Protein AF-A0A496ZAJ2-F1 (afdb_monomer_lite)

Secondary structure (DSSP, 8-state):
------TTSPEEEEEEEEEEEEEEEEHHHHHHHHHHHHHHHHHHHHHTT--EEEEEEEEEE-SSSEEEEEEE--TTSPPEEEEEE-SEEEEEEEEEEEEEE-

Radius of gyration: 15.63 Å; chains: 1; bounding box: 34×27×48 Å

Sequence (102 aa):
MTNNCNHSDPTVFASKEYLTFSSPISAIKLQARLDTFLDDLTKSLKHNGCLLIGHIKGLVSTRDKGHLMFSVTSFTTDAHFKGTMAGSLKQAELTINVIVYG

Foldseek 3Di:
DDPPPPQPDKDKDKDKDKDFDPFWDWPVRVVVVVQVVVLVVLVVCVVVPFPFWCKKWKKKQDPPFWIKIWMDGGNPDGIDIDIGGGDIDRMIMMIIMTITTD

pLDDT: mean 92.48, std 13.51, range [36.5, 98.5]

Structure (mmCIF, N/CA/C/O backbone):
data_AF-A0A496ZAJ2-F1
#
_entry.id   AF-A0A496ZAJ2-F1
#
loop_
_atom_site.group_PDB
_atom_site.id
_atom_site.type_symbol
_atom_site.label_atom_id
_atom_site.label_alt_id
_atom_site.label_comp_id
_atom_site.label_asym_id
_atom_site.label_entity_id
_atom_site.label_seq_id
_atom_site.pdbx_PDB_ins_code
_atom_site.Cartn_x
_atom_site.Cartn_y
_atom_site.Cartn_z
_atom_site.occupancy
_atom_site.B_iso_or_equiv
_atom_site.auth_seq_id
_atom_site.auth_comp_id
_atom_site.auth_asym_id
_atom_site.auth_atom_id
_atom_site.pdbx_PDB_model_num
ATOM 1 N N . MET A 1 1 ? 18.303 -17.063 -30.404 1.00 36.50 1 MET A N 1
ATOM 2 C CA . MET A 1 1 ? 17.287 -16.030 -30.690 1.00 36.50 1 MET A CA 1
ATOM 3 C C . MET A 1 1 ? 17.244 -15.124 -29.479 1.00 36.50 1 MET A C 1
ATOM 5 O O . MET A 1 1 ? 16.931 -15.593 -28.396 1.00 36.50 1 MET A O 1
ATOM 9 N N . THR A 1 2 ? 17.721 -13.894 -29.622 1.00 41.06 2 THR A N 1
ATOM 10 C CA . THR A 1 2 ? 17.740 -12.889 -28.556 1.00 41.06 2 THR A CA 1
ATOM 11 C C . THR A 1 2 ? 16.326 -12.342 -28.395 1.00 41.06 2 THR A C 1
ATOM 13 O O . THR A 1 2 ? 15.821 -11.685 -29.303 1.00 41.06 2 THR A O 1
ATOM 16 N N . ASN A 1 3 ? 15.667 -12.654 -27.278 1.00 41.03 3 ASN A N 1
ATOM 17 C CA . ASN A 1 3 ? 14.389 -12.040 -26.933 1.00 41.03 3 ASN A CA 1
ATOM 18 C C . ASN A 1 3 ? 14.636 -10.557 -26.635 1.00 41.03 3 ASN A C 1
ATOM 20 O O . ASN A 1 3 ? 15.180 -10.214 -25.589 1.00 41.03 3 ASN A O 1
ATOM 24 N N . ASN A 1 4 ? 14.264 -9.690 -27.576 1.00 43.84 4 ASN A N 1
ATOM 25 C CA . ASN A 1 4 ? 14.111 -8.260 -27.331 1.00 43.84 4 ASN A CA 1
ATOM 26 C C . ASN A 1 4 ? 12.880 -8.075 -26.434 1.00 43.84 4 ASN A C 1
ATOM 28 O O . ASN A 1 4 ? 11.756 -8.035 -26.931 1.00 43.84 4 ASN A O 1
ATOM 32 N N . CYS A 1 5 ? 13.081 -7.992 -25.119 1.00 42.41 5 CYS A N 1
ATOM 33 C CA . CYS A 1 5 ? 12.058 -7.470 -24.219 1.00 42.41 5 CYS A CA 1
ATOM 34 C C . CYS A 1 5 ? 11.946 -5.962 -24.469 1.00 42.41 5 CYS A C 1
ATOM 36 O O . CYS A 1 5 ? 12.904 -5.214 -24.285 1.00 42.41 5 CYS A O 1
ATOM 38 N N . ASN A 1 6 ? 10.795 -5.523 -24.965 1.00 49.69 6 ASN A N 1
ATOM 39 C CA . ASN A 1 6 ? 10.506 -4.120 -25.214 1.00 49.69 6 ASN A CA 1
ATOM 40 C C . ASN A 1 6 ? 10.340 -3.426 -23.848 1.00 49.69 6 ASN A C 1
ATOM 42 O O . ASN A 1 6 ? 9.299 -3.561 -23.213 1.00 49.69 6 ASN A O 1
ATOM 46 N N . HIS A 1 7 ? 11.368 -2.717 -23.369 1.00 58.94 7 HIS A N 1
ATOM 47 C CA . HIS A 1 7 ? 11.405 -2.055 -22.047 1.00 58.94 7 HIS A CA 1
ATOM 48 C C . HIS A 1 7 ? 10.393 -0.894 -21.871 1.00 58.94 7 HIS A C 1
ATOM 50 O O . HIS A 1 7 ? 10.512 -0.087 -20.949 1.00 58.94 7 HIS A O 1
ATOM 56 N N . SER A 1 8 ? 9.425 -0.766 -22.775 1.00 71.31 8 SER A N 1
ATOM 57 C CA . SER A 1 8 ? 8.478 0.343 -22.893 1.00 71.31 8 SER A CA 1
ATOM 58 C C . SER A 1 8 ? 7.040 -0.021 -22.519 1.00 71.31 8 SER A C 1
ATOM 60 O O . SER A 1 8 ? 6.264 0.893 -22.238 1.00 71.31 8 SER A O 1
ATOM 62 N N . ASP A 1 9 ? 6.679 -1.307 -22.465 1.00 88.75 9 ASP A N 1
ATOM 63 C CA . ASP A 1 9 ? 5.308 -1.714 -22.146 1.00 88.75 9 ASP A CA 1
ATOM 64 C C . ASP A 1 9 ? 5.112 -1.836 -20.623 1.00 88.75 9 ASP A C 1
ATOM 66 O O . ASP A 1 9 ? 5.822 -2.601 -19.961 1.00 88.75 9 ASP A O 1
ATOM 70 N N . PRO A 1 10 ? 4.166 -1.088 -20.023 1.00 94.44 10 PRO A N 1
ATOM 71 C CA . PRO A 1 10 ? 3.932 -1.157 -18.590 1.00 94.44 10 PRO A CA 1
ATOM 72 C C . PRO A 1 10 ? 3.240 -2.467 -18.208 1.00 94.44 10 PRO A C 1
ATOM 74 O O . PRO A 1 10 ? 2.231 -2.852 -18.800 1.00 94.44 10 PRO A O 1
ATOM 77 N N . THR A 1 11 ? 3.697 -3.086 -17.122 1.00 96.31 11 THR A N 1
ATOM 78 C CA . THR A 1 11 ? 2.892 -4.073 -16.395 1.00 96.31 11 THR A CA 1
ATOM 79 C C . THR A 1 11 ? 2.036 -3.342 -15.368 1.00 96.31 11 THR A C 1
ATOM 81 O O . THR A 1 11 ? 2.555 -2.619 -14.513 1.00 96.31 11 THR A O 1
ATOM 84 N N . VAL A 1 12 ? 0.717 -3.524 -15.462 1.00 96.62 12 VAL A N 1
ATOM 85 C CA . VAL A 1 12 ? -0.271 -2.854 -14.609 1.00 96.62 12 VAL A CA 1
ATOM 86 C C . VAL A 1 12 ? -1.003 -3.879 -13.753 1.00 96.62 12 VAL A C 1
ATOM 88 O O . VAL A 1 12 ? -1.461 -4.906 -14.246 1.00 96.62 12 VAL A O 1
ATOM 91 N N . PHE A 1 13 ? -1.157 -3.566 -12.471 1.00 97.62 13 PHE A N 1
ATOM 92 C CA . PHE A 1 13 ? -1.958 -4.333 -11.530 1.00 97.62 13 PHE A CA 1
ATOM 93 C C . PHE A 1 13 ? -2.826 -3.393 -10.698 1.00 97.62 13 PHE A C 1
ATOM 95 O O . PHE A 1 13 ? -2.360 -2.354 -10.234 1.00 97.62 13 PHE A O 1
ATOM 102 N N . ALA A 1 14 ? -4.080 -3.773 -10.477 1.00 97.94 14 ALA A N 1
ATOM 103 C CA . ALA A 1 14 ? -4.977 -3.078 -9.569 1.00 97.94 14 ALA A CA 1
ATOM 104 C C . ALA A 1 14 ? -5.782 -4.104 -8.772 1.00 97.94 14 ALA A C 1
ATOM 106 O O . ALA A 1 14 ? -6.326 -5.042 -9.351 1.00 97.94 14 ALA A O 1
ATOM 107 N N . SER A 1 15 ? -5.870 -3.917 -7.456 1.00 98.25 15 SER A N 1
ATOM 108 C CA . SER A 1 15 ? -6.744 -4.727 -6.608 1.00 98.25 15 SER A CA 1
ATOM 109 C C . SER A 1 15 ? -7.395 -3.898 -5.509 1.00 98.25 15 SER A C 1
ATOM 111 O O . SER A 1 15 ? -6.885 -2.853 -5.091 1.00 98.25 15 SER A O 1
ATOM 113 N N . LYS A 1 16 ? -8.534 -4.403 -5.040 1.00 98.44 16 LYS A N 1
ATOM 114 C CA . LYS A 1 16 ? -9.247 -3.952 -3.856 1.00 98.44 16 LYS A CA 1
ATOM 115 C C . LYS A 1 16 ? -9.478 -5.155 -2.948 1.00 98.44 16 LYS A C 1
ATOM 117 O O . LYS A 1 16 ? -10.119 -6.114 -3.357 1.00 98.44 16 LYS A O 1
ATOM 122 N N . GLU A 1 17 ? -9.016 -5.053 -1.711 1.00 97.75 17 GLU A N 1
ATOM 123 C CA . GLU A 1 17 ? -9.079 -6.114 -0.712 1.00 97.75 17 GLU A CA 1
ATOM 124 C C . GLU A 1 17 ? -9.740 -5.625 0.577 1.00 97.75 17 GLU A C 1
ATOM 126 O O . GLU A 1 17 ? -9.480 -4.516 1.059 1.00 97.75 17 GLU A O 1
ATOM 131 N N . TYR A 1 18 ? -10.561 -6.486 1.177 1.00 97.44 18 TYR A N 1
ATOM 132 C CA . TYR A 1 18 ? -11.145 -6.255 2.494 1.00 97.44 18 TYR A CA 1
ATOM 133 C C . TYR A 1 18 ? -10.276 -6.905 3.566 1.00 97.44 18 TYR A C 1
ATOM 135 O O . TYR A 1 18 ? -10.182 -8.125 3.675 1.00 97.44 18 TYR A O 1
ATOM 143 N N . LEU A 1 19 ? -9.654 -6.075 4.395 1.00 96.38 19 LEU A N 1
ATOM 144 C CA . LEU A 1 19 ? -8.825 -6.517 5.504 1.00 96.38 19 LEU A CA 1
ATOM 145 C C . LEU A 1 19 ? -9.701 -6.715 6.738 1.00 96.38 19 LEU A C 1
ATOM 147 O O . LEU A 1 19 ? -10.389 -5.790 7.168 1.00 96.38 19 LEU A O 1
ATOM 151 N N . THR A 1 20 ? -9.635 -7.901 7.339 1.00 96.44 20 THR A N 1
ATOM 152 C CA . THR A 1 20 ? -10.223 -8.181 8.654 1.00 96.44 20 THR A CA 1
ATOM 153 C C . THR A 1 20 ? -9.117 -8.587 9.614 1.00 96.44 20 THR A C 1
ATOM 155 O O . THR A 1 20 ? -8.322 -9.478 9.317 1.00 96.44 20 THR A O 1
ATOM 158 N N . PHE A 1 21 ? -9.061 -7.939 10.774 1.00 95.38 21 PHE A N 1
ATOM 159 C CA . PHE A 1 21 ? -8.041 -8.201 11.783 1.00 95.38 21 PHE A CA 1
ATOM 160 C C . PHE A 1 21 ? -8.628 -9.049 12.914 1.00 95.38 21 PHE A C 1
ATOM 162 O O . PHE A 1 21 ? -9.645 -8.688 13.508 1.00 95.38 21 PHE A O 1
ATOM 169 N N . SER A 1 22 ? -7.979 -10.177 13.225 1.00 94.31 22 SER A N 1
ATOM 170 C CA . SER A 1 22 ? -8.405 -11.096 14.295 1.00 94.31 22 SER A CA 1
ATOM 171 C C . SER A 1 22 ? -8.410 -10.436 15.676 1.00 94.31 22 SER A C 1
ATOM 173 O O . SER A 1 22 ? -9.241 -10.756 16.523 1.00 94.31 22 SER A O 1
ATOM 175 N N . SER A 1 23 ? -7.521 -9.467 15.883 1.00 95.56 23 SER A N 1
ATOM 176 C CA . SER A 1 23 ? -7.562 -8.517 16.988 1.00 95.56 23 SER A CA 1
ATOM 177 C C . SER A 1 23 ? -7.479 -7.086 16.446 1.00 95.56 23 SER A C 1
ATOM 179 O O . SER A 1 23 ? -6.840 -6.865 15.414 1.00 95.56 23 SER A O 1
ATOM 181 N N . PRO A 1 24 ? -8.122 -6.101 17.104 1.00 96.44 24 PRO A N 1
ATOM 182 C CA . PRO A 1 24 ? -8.068 -4.717 16.649 1.00 96.44 24 PRO A CA 1
ATOM 183 C C . PRO A 1 24 ? -6.623 -4.204 16.519 1.00 96.44 24 PRO A C 1
ATOM 185 O O . PRO A 1 24 ? -5.824 -4.339 17.448 1.00 96.44 24 PRO A O 1
ATOM 188 N N . ILE A 1 25 ? -6.289 -3.602 15.376 1.00 97.62 25 ILE A N 1
ATOM 189 C CA . ILE A 1 25 ? -4.969 -3.021 15.097 1.00 97.62 25 ILE A CA 1
ATOM 190 C C . ILE A 1 25 ? -5.020 -1.498 15.238 1.00 97.62 25 ILE A C 1
ATOM 192 O O . ILE A 1 25 ? -5.974 -0.864 14.798 1.00 97.62 25 ILE A O 1
ATOM 196 N N . SER A 1 26 ? -4.000 -0.881 15.835 1.00 97.31 26 SER A N 1
ATOM 197 C CA . SER A 1 26 ? -3.913 0.584 15.856 1.00 97.31 26 SER A CA 1
ATOM 198 C C . SER A 1 26 ? -3.535 1.135 14.480 1.00 97.31 26 SER A C 1
ATOM 200 O O . SER A 1 26 ? -2.778 0.502 13.743 1.00 97.31 26 SER A O 1
ATOM 202 N N . ALA A 1 27 ? -4.000 2.343 14.156 1.00 96.00 27 ALA A N 1
ATOM 203 C CA . ALA A 1 27 ? -3.651 3.018 12.903 1.00 96.00 27 ALA A CA 1
ATOM 204 C C . ALA A 1 27 ? -2.127 3.124 12.679 1.00 96.00 27 ALA A C 1
ATOM 206 O O . ALA A 1 27 ? -1.642 2.815 11.595 1.00 96.00 27 ALA A O 1
ATOM 207 N N . ILE A 1 28 ? -1.361 3.451 13.729 1.00 96.50 28 ILE A N 1
ATOM 208 C CA . ILE A 1 28 ? 0.112 3.526 13.683 1.00 96.50 28 ILE A CA 1
ATOM 209 C C . ILE A 1 28 ? 0.721 2.167 13.317 1.00 96.50 28 ILE A C 1
ATOM 211 O O . ILE A 1 28 ? 1.599 2.076 12.462 1.00 96.50 28 ILE A O 1
ATOM 215 N N . LYS A 1 29 ? 0.236 1.085 13.938 1.00 97.00 29 LYS A N 1
ATOM 216 C CA . LYS A 1 29 ? 0.739 -0.267 13.669 1.00 97.00 29 LYS A CA 1
ATOM 217 C C . LYS A 1 29 ? 0.350 -0.747 12.271 1.00 97.00 29 LYS A C 1
ATOM 219 O O . LYS A 1 29 ? 1.121 -1.476 11.654 1.00 97.00 29 LYS A O 1
ATOM 224 N N . LEU A 1 30 ? -0.822 -0.353 11.773 1.00 96.56 30 LEU A N 1
ATOM 225 C CA . LEU A 1 30 ? -1.230 -0.633 10.399 1.00 96.56 30 LEU A CA 1
ATOM 226 C C . LEU A 1 30 ? -0.331 0.099 9.397 1.00 96.56 30 LEU A C 1
ATOM 228 O O . LEU A 1 30 ? 0.165 -0.541 8.477 1.00 96.56 30 LEU A O 1
ATOM 232 N N . GLN A 1 31 ? -0.059 1.389 9.611 1.00 97.06 31 GLN A N 1
ATOM 233 C CA . GLN A 1 31 ? 0.862 2.157 8.770 1.00 97.06 31 GLN A CA 1
ATOM 234 C C . GLN A 1 31 ? 2.259 1.526 8.735 1.00 97.06 31 GLN A C 1
ATOM 236 O O . GLN A 1 31 ? 2.785 1.306 7.651 1.00 97.06 31 GLN A O 1
ATOM 241 N N . ALA A 1 32 ? 2.819 1.149 9.888 1.00 97.00 32 ALA A N 1
ATOM 242 C CA . ALA A 1 32 ? 4.120 0.479 9.940 1.00 97.00 32 ALA A CA 1
ATOM 243 C C . ALA A 1 32 ? 4.133 -0.854 9.165 1.00 97.00 32 ALA A C 1
ATOM 245 O O . ALA A 1 32 ? 5.101 -1.167 8.484 1.00 97.00 32 ALA A O 1
ATOM 246 N N . ARG A 1 33 ? 3.045 -1.637 9.219 1.00 96.88 33 ARG A N 1
ATOM 247 C CA . ARG A 1 33 ? 2.932 -2.884 8.440 1.00 96.88 33 ARG A CA 1
ATOM 248 C C . ARG A 1 33 ? 2.801 -2.644 6.940 1.00 96.88 33 ARG A C 1
ATOM 250 O O . ARG A 1 33 ? 3.309 -3.449 6.169 1.00 96.88 33 ARG A O 1
ATOM 257 N N . LEU A 1 34 ? 2.111 -1.579 6.535 1.00 97.12 34 LEU A N 1
ATOM 258 C CA . LEU A 1 34 ? 2.037 -1.176 5.130 1.00 97.12 34 LEU A CA 1
ATOM 259 C C . LEU A 1 34 ? 3.411 -0.753 4.619 1.00 97.12 34 LEU A C 1
ATOM 261 O O . LEU A 1 34 ? 3.774 -1.134 3.517 1.00 97.12 34 LEU A O 1
ATOM 265 N N . ASP A 1 35 ? 4.174 -0.022 5.427 1.00 97.44 35 ASP A N 1
ATOM 266 C CA . ASP A 1 35 ? 5.533 0.390 5.0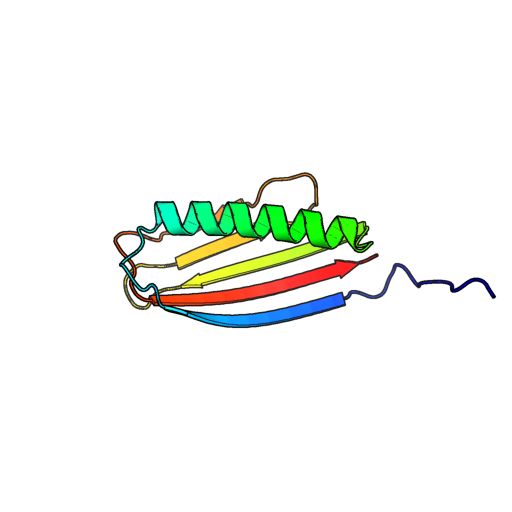86 1.00 97.44 35 ASP A CA 1
ATOM 267 C C . ASP A 1 35 ? 6.450 -0.823 4.857 1.00 97.44 35 ASP A C 1
ATOM 269 O O . ASP A 1 35 ? 7.034 -0.960 3.785 1.00 97.44 35 ASP A O 1
ATOM 273 N N . THR A 1 36 ? 6.452 -1.791 5.784 1.00 97.50 36 THR A N 1
ATOM 274 C CA . THR A 1 36 ? 7.178 -3.064 5.601 1.00 97.50 36 THR A CA 1
ATOM 275 C C . THR A 1 36 ? 6.708 -3.831 4.362 1.00 97.50 36 THR A C 1
ATOM 277 O O . THR A 1 36 ? 7.525 -4.318 3.589 1.00 97.50 36 THR A O 1
ATOM 280 N N . PHE A 1 37 ? 5.394 -3.916 4.133 1.00 96.94 37 PHE A N 1
ATOM 281 C CA . PHE A 1 37 ? 4.847 -4.579 2.947 1.00 96.94 37 PHE A CA 1
ATOM 282 C C . PHE A 1 37 ? 5.310 -3.917 1.641 1.00 96.94 37 PHE A C 1
ATOM 284 O O . PHE A 1 37 ? 5.615 -4.617 0.678 1.00 96.94 37 PHE A O 1
ATOM 291 N N . LEU A 1 38 ? 5.361 -2.584 1.590 1.00 97.94 38 LEU A N 1
ATOM 292 C CA . LEU A 1 38 ? 5.805 -1.845 0.408 1.00 97.94 38 LEU A CA 1
ATOM 293 C C . LEU A 1 38 ? 7.306 -2.019 0.164 1.00 97.94 38 LEU A C 1
ATOM 295 O O . LEU A 1 38 ? 7.713 -2.199 -0.983 1.00 97.94 38 LEU A O 1
ATOM 299 N N . ASP A 1 39 ? 8.117 -2.028 1.219 1.00 97.31 39 ASP A N 1
ATOM 300 C CA . ASP A 1 39 ? 9.544 -2.345 1.130 1.00 97.31 39 ASP A CA 1
ATOM 301 C C . ASP A 1 39 ? 9.763 -3.763 0.564 1.00 97.31 39 ASP A C 1
ATOM 303 O O . ASP A 1 39 ? 10.447 -3.935 -0.448 1.00 97.31 39 ASP A O 1
ATOM 307 N N . ASP A 1 40 ? 9.082 -4.775 1.110 1.00 97.75 40 ASP A N 1
ATOM 308 C CA . ASP A 1 40 ? 9.167 -6.157 0.618 1.00 97.75 40 ASP A CA 1
ATOM 309 C C . ASP A 1 40 ? 8.674 -6.296 -0.832 1.00 97.75 40 ASP A C 1
ATOM 311 O O . ASP A 1 40 ? 9.309 -6.960 -1.659 1.00 97.75 40 ASP A O 1
ATOM 315 N N . LEU A 1 41 ? 7.565 -5.631 -1.176 1.00 96.88 41 LEU A N 1
ATOM 316 C CA . LEU A 1 41 ? 7.027 -5.608 -2.534 1.00 96.88 41 LEU A CA 1
ATOM 317 C C . LEU A 1 41 ? 8.032 -5.002 -3.519 1.00 96.88 41 LEU A C 1
ATOM 319 O O . LEU A 1 41 ? 8.276 -5.578 -4.577 1.00 96.88 41 LEU A O 1
ATOM 323 N N . THR A 1 42 ? 8.635 -3.858 -3.190 1.00 97.56 42 THR A N 1
ATOM 324 C CA . THR A 1 42 ? 9.583 -3.180 -4.089 1.00 97.56 42 THR A CA 1
ATOM 325 C C . THR A 1 42 ? 10.873 -3.984 -4.262 1.00 97.56 42 THR A C 1
ATOM 327 O O . THR A 1 42 ? 11.360 -4.114 -5.388 1.00 97.56 42 THR A O 1
ATOM 330 N N . LYS A 1 43 ? 11.382 -4.614 -3.195 1.00 97.06 43 LYS A N 1
ATOM 331 C CA . LYS A 1 43 ? 12.509 -5.558 -3.264 1.00 97.06 43 LYS A CA 1
ATOM 332 C C . LYS A 1 43 ? 12.192 -6.749 -4.160 1.00 97.06 43 LYS A C 1
ATOM 334 O O . LYS A 1 43 ? 13.008 -7.099 -5.011 1.00 97.06 43 LYS A O 1
ATOM 339 N N . SER A 1 44 ? 11.005 -7.335 -4.006 1.00 97.38 44 SER A N 1
ATOM 340 C CA . SER A 1 44 ? 10.554 -8.455 -4.832 1.00 97.38 44 SER A CA 1
ATOM 341 C C . SER A 1 44 ? 10.422 -8.058 -6.304 1.00 97.38 44 SER A C 1
ATOM 343 O O . SER A 1 44 ? 10.959 -8.745 -7.169 1.00 97.38 44 SER A O 1
ATOM 345 N N . LEU A 1 45 ? 9.797 -6.918 -6.612 1.00 96.62 45 LEU A N 1
ATOM 346 C CA . LEU A 1 45 ? 9.671 -6.409 -7.983 1.00 96.62 45 LEU A CA 1
ATOM 347 C C . LEU A 1 45 ? 11.044 -6.221 -8.640 1.00 96.62 45 LEU A C 1
ATOM 349 O O . LEU A 1 45 ? 11.271 -6.704 -9.748 1.00 96.62 45 LEU A O 1
ATOM 353 N N . LYS A 1 46 ? 11.984 -5.585 -7.931 1.00 96.25 46 LYS A N 1
ATOM 354 C CA . LYS A 1 46 ? 13.356 -5.387 -8.416 1.00 96.25 46 LYS A CA 1
ATOM 355 C C . LYS A 1 46 ? 14.081 -6.714 -8.644 1.00 96.25 46 LYS A C 1
ATOM 357 O O . LYS A 1 46 ? 14.751 -6.884 -9.658 1.00 96.25 46 LYS A O 1
ATOM 362 N N . HIS A 1 47 ? 13.939 -7.660 -7.716 1.00 96.81 47 HIS A N 1
ATOM 363 C CA . HIS A 1 47 ? 14.518 -8.998 -7.845 1.00 96.81 47 HIS A CA 1
ATOM 364 C C . HIS A 1 47 ? 13.960 -9.761 -9.058 1.00 96.81 47 HIS A C 1
ATOM 366 O O . HIS A 1 47 ? 14.703 -10.476 -9.721 1.00 96.81 47 HIS A O 1
ATOM 372 N N . ASN A 1 48 ? 12.682 -9.556 -9.388 1.00 95.62 48 ASN A N 1
ATOM 373 C CA . ASN A 1 48 ? 12.003 -10.165 -10.535 1.00 95.62 48 ASN A CA 1
ATOM 374 C C . ASN A 1 48 ? 12.194 -9.394 -11.858 1.00 95.62 48 ASN A C 1
ATOM 376 O O . ASN A 1 48 ? 11.467 -9.636 -12.817 1.00 95.62 48 ASN A O 1
ATOM 380 N N . GLY A 1 49 ? 13.164 -8.478 -11.935 1.00 94.69 49 GLY A N 1
ATOM 381 C CA . GLY A 1 49 ? 13.546 -7.819 -13.187 1.00 94.69 49 GLY A CA 1
ATOM 382 C C . GLY A 1 49 ? 12.830 -6.503 -13.483 1.00 94.69 49 GLY A C 1
ATOM 383 O O . GLY A 1 49 ? 13.122 -5.894 -14.505 1.00 94.69 49 GLY A O 1
ATOM 384 N N . CYS A 1 50 ? 11.962 -6.004 -12.594 1.00 95.62 50 CYS A N 1
ATOM 385 C CA . CYS A 1 50 ? 11.414 -4.657 -12.757 1.00 95.62 50 CYS A CA 1
ATOM 386 C C . CYS A 1 50 ? 12.529 -3.614 -12.578 1.00 95.62 50 CYS A C 1
ATOM 388 O O . CYS A 1 50 ? 13.204 -3.572 -11.547 1.00 95.62 50 CYS A O 1
ATOM 390 N N . LEU A 1 51 ? 12.695 -2.743 -13.570 1.00 94.25 51 LEU A N 1
ATOM 391 C CA . LEU A 1 51 ? 13.739 -1.717 -13.623 1.00 94.25 51 LEU A CA 1
ATOM 392 C C . LEU A 1 51 ? 13.220 -0.333 -13.228 1.00 94.25 51 LEU A C 1
ATOM 394 O O . LEU A 1 51 ? 13.978 0.484 -12.704 1.00 94.25 51 LEU A O 1
ATOM 398 N N . LEU A 1 52 ? 11.926 -0.074 -13.432 1.00 95.62 52 LEU A N 1
ATOM 399 C CA . LEU A 1 52 ? 11.296 1.211 -13.142 1.00 95.62 52 LEU A CA 1
ATOM 400 C C . LEU A 1 52 ? 9.940 1.022 -12.461 1.00 95.62 52 LEU A C 1
ATOM 402 O O . LEU A 1 52 ? 9.092 0.257 -12.915 1.00 95.62 52 LEU A O 1
ATOM 406 N N . ILE A 1 53 ? 9.710 1.799 -11.406 1.00 96.81 53 ILE A N 1
ATOM 407 C CA . ILE A 1 53 ? 8.378 2.006 -10.843 1.00 96.81 53 ILE A CA 1
ATOM 408 C C . ILE A 1 53 ? 7.773 3.222 -11.540 1.00 96.81 53 ILE A C 1
ATOM 410 O O . ILE A 1 53 ? 8.268 4.334 -11.388 1.00 96.81 53 ILE A O 1
ATOM 414 N N . GLY A 1 54 ? 6.683 3.021 -12.280 1.00 95.94 54 GLY A N 1
ATOM 415 C CA . GLY A 1 54 ? 5.835 4.127 -12.720 1.00 95.94 54 GLY A CA 1
ATOM 416 C C . GLY A 1 54 ? 5.111 4.736 -11.522 1.00 95.94 54 GLY A C 1
ATOM 417 O O . GLY A 1 54 ? 5.208 5.935 -11.271 1.00 95.94 54 GLY A O 1
ATOM 418 N N . HIS A 1 55 ? 4.401 3.897 -10.763 1.00 96.12 55 HIS A N 1
ATOM 419 C CA . HIS A 1 55 ? 3.957 4.190 -9.400 1.00 96.12 55 HIS A CA 1
ATOM 420 C C . HIS A 1 55 ? 3.389 2.943 -8.722 1.00 96.12 55 HIS A C 1
ATOM 422 O O . HIS A 1 55 ? 2.761 2.105 -9.361 1.00 96.12 55 HIS A O 1
ATOM 428 N N . ILE A 1 56 ? 3.510 2.887 -7.402 1.00 98.19 56 ILE A N 1
ATOM 429 C CA . ILE A 1 56 ? 2.663 2.073 -6.532 1.00 98.19 56 ILE A CA 1
ATOM 430 C C . ILE A 1 56 ? 1.845 3.065 -5.722 1.00 98.19 56 ILE A C 1
ATOM 432 O O . ILE A 1 56 ? 2.418 3.867 -4.995 1.00 98.19 56 ILE A O 1
ATOM 436 N N . LYS A 1 57 ? 0.524 3.069 -5.870 1.00 98.25 57 LYS A N 1
ATOM 437 C CA . LYS A 1 57 ? -0.383 3.943 -5.120 1.00 98.25 57 LYS A CA 1
ATOM 438 C C . LYS A 1 57 ? -1.409 3.098 -4.412 1.00 98.25 57 LYS A C 1
ATOM 440 O O . LYS A 1 57 ? -1.989 2.204 -5.021 1.00 98.25 57 LYS A O 1
ATOM 445 N N . GLY A 1 58 ? -1.705 3.434 -3.171 1.00 98.31 58 GLY A N 1
ATOM 446 C CA . GLY A 1 58 ? -2.813 2.802 -2.489 1.00 98.31 58 GLY A CA 1
ATOM 447 C C . GLY A 1 58 ? -3.535 3.709 -1.525 1.00 98.31 58 GLY A C 1
ATOM 448 O O . GLY A 1 58 ? -3.078 4.795 -1.169 1.00 98.31 58 GLY A O 1
ATOM 449 N N . LEU A 1 59 ? -4.715 3.238 -1.157 1.00 98.38 59 LEU A N 1
ATOM 450 C CA . LEU A 1 59 ? -5.633 3.863 -0.231 1.00 98.38 59 LEU A CA 1
ATOM 451 C C . LEU A 1 59 ? -6.097 2.786 0.735 1.00 98.38 59 LEU A C 1
ATOM 453 O O . LEU A 1 59 ? -6.709 1.804 0.323 1.00 98.38 59 LEU A O 1
ATOM 457 N N . VAL A 1 60 ? -5.841 3.003 2.015 1.00 98.06 60 VAL A N 1
ATOM 458 C CA . VAL A 1 60 ? -6.503 2.277 3.089 1.00 98.06 60 VAL A CA 1
ATOM 459 C C . VAL A 1 60 ? -7.586 3.175 3.645 1.00 98.06 60 VAL A C 1
ATOM 461 O O . VAL A 1 60 ? -7.307 4.285 4.093 1.00 98.06 60 VAL A O 1
ATOM 464 N N . SER A 1 61 ? -8.827 2.712 3.613 1.00 97.31 61 SER A N 1
ATOM 465 C CA . SER A 1 61 ? -9.964 3.458 4.136 1.00 97.31 61 SER A CA 1
ATOM 466 C C . SER A 1 61 ? -10.742 2.633 5.146 1.00 97.31 61 SER A C 1
ATOM 468 O O . SER A 1 61 ? -10.760 1.402 5.124 1.00 97.31 61 SER A O 1
ATOM 470 N N . THR A 1 62 ? -11.376 3.339 6.069 1.00 95.62 62 THR A N 1
ATOM 471 C CA . THR A 1 62 ? -12.309 2.772 7.036 1.00 95.62 62 THR A CA 1
ATOM 472 C C . THR A 1 62 ? -13.601 3.568 6.987 1.00 95.62 62 THR A C 1
ATOM 474 O O . THR A 1 62 ? -13.612 4.713 6.533 1.00 95.62 62 THR A O 1
ATOM 477 N N . ARG A 1 63 ? -14.699 2.983 7.468 1.00 90.19 63 ARG A N 1
ATOM 478 C CA . ARG A 1 63 ? -16.001 3.656 7.438 1.00 90.19 63 ARG A CA 1
ATOM 479 C C . ARG A 1 63 ? -16.044 4.907 8.324 1.00 90.19 63 ARG A C 1
ATOM 481 O O . ARG A 1 63 ? -16.694 5.876 7.953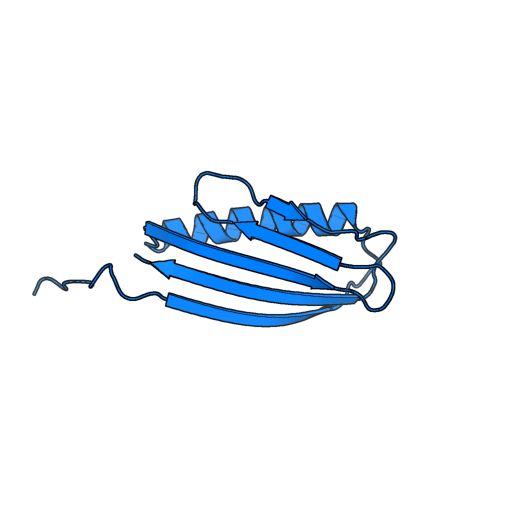 1.00 90.19 63 ARG A O 1
ATOM 488 N N . ASP A 1 64 ? -15.379 4.884 9.479 1.00 91.06 64 ASP A N 1
ATOM 489 C CA . ASP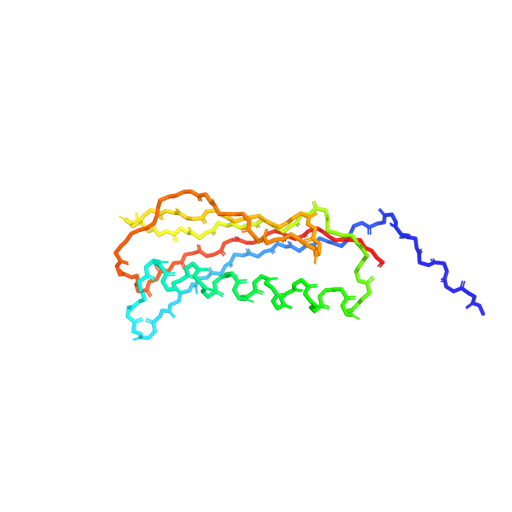 A 1 64 ? -15.498 5.918 10.517 1.00 91.06 64 ASP A CA 1
ATOM 490 C C . ASP A 1 64 ? -14.160 6.371 11.135 1.00 91.06 64 ASP A C 1
ATOM 492 O O . ASP A 1 64 ? -14.150 7.285 11.958 1.00 91.06 64 ASP A O 1
ATOM 496 N N . LYS A 1 65 ? -13.026 5.756 10.773 1.00 92.88 65 LYS A N 1
ATOM 497 C CA . LYS A 1 65 ? -11.698 6.042 11.360 1.00 92.88 65 LYS A CA 1
ATOM 498 C C . LYS A 1 65 ? -10.740 6.758 10.413 1.00 92.88 65 LYS A C 1
ATOM 500 O O . LYS A 1 65 ? -9.558 6.887 10.728 1.00 92.88 65 LYS A O 1
ATOM 505 N N . GLY A 1 66 ? -11.251 7.244 9.284 1.00 96.06 66 GLY A N 1
ATOM 506 C CA . GLY A 1 66 ? -10.492 7.991 8.288 1.00 96.06 66 GLY A CA 1
ATOM 507 C C . GLY A 1 66 ? -9.789 7.104 7.260 1.00 96.06 66 GLY A C 1
ATOM 508 O O . GLY A 1 66 ? -10.216 5.976 6.986 1.00 96.06 66 GLY A O 1
ATOM 509 N N . HIS A 1 67 ? -8.736 7.648 6.654 1.00 97.31 67 HIS A N 1
ATOM 510 C CA . HIS A 1 67 ? -8.031 7.049 5.528 1.00 97.31 67 HIS A CA 1
ATOM 511 C C . HIS A 1 67 ? -6.532 7.367 5.529 1.00 97.31 67 HIS A C 1
ATOM 513 O O . HIS A 1 67 ? -6.084 8.382 6.058 1.00 97.31 67 HIS A O 1
ATOM 519 N N . LEU A 1 68 ? -5.765 6.501 4.876 1.00 97.69 68 LEU A N 1
ATOM 520 C CA . LEU A 1 68 ? -4.335 6.637 4.664 1.00 97.69 68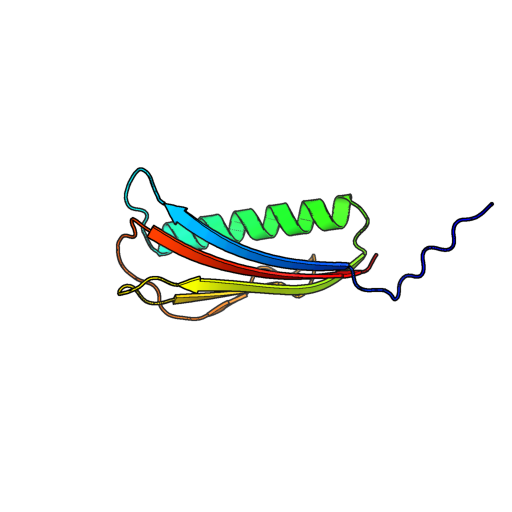 LEU A CA 1
ATOM 521 C C . LEU A 1 68 ? -4.033 6.330 3.198 1.00 97.69 68 LEU A C 1
ATOM 523 O O . LEU A 1 68 ? -4.313 5.238 2.711 1.00 97.69 68 LEU A O 1
ATOM 527 N N . MET A 1 69 ? -3.474 7.299 2.492 1.00 98.19 69 MET A N 1
ATOM 528 C CA . MET A 1 69 ? -2.927 7.133 1.155 1.00 98.19 69 MET A CA 1
ATOM 529 C C . MET A 1 69 ? -1.435 6.853 1.262 1.00 98.19 69 MET A C 1
ATOM 531 O O . MET A 1 69 ? -0.7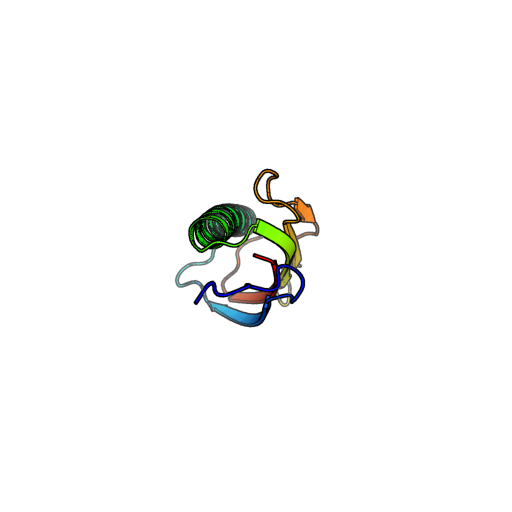55 7.461 2.090 1.00 98.19 69 MET A O 1
ATOM 535 N N . PHE A 1 70 ? -0.922 5.993 0.392 1.00 98.12 70 PHE A N 1
ATOM 536 C CA . PHE A 1 70 ? 0.510 5.780 0.240 1.00 98.12 70 PHE A CA 1
ATOM 537 C C . PHE A 1 70 ? 0.925 5.815 -1.226 1.00 98.12 70 PHE A C 1
ATOM 539 O O . PHE A 1 70 ? 0.136 5.493 -2.121 1.00 98.12 70 PHE A O 1
ATOM 546 N N . SER A 1 71 ? 2.175 6.194 -1.467 1.00 98.25 71 SER A N 1
ATOM 547 C CA . SER A 1 71 ? 2.779 6.128 -2.790 1.00 98.25 71 SER A CA 1
ATOM 548 C C . SER A 1 71 ? 4.261 5.779 -2.742 1.00 98.25 71 SER A C 1
ATOM 550 O O . SER A 1 71 ? 4.994 6.353 -1.940 1.00 98.25 71 SER A O 1
ATOM 552 N N . VAL A 1 72 ? 4.697 4.926 -3.666 1.00 98.19 72 VAL A N 1
ATOM 553 C CA . VAL A 1 72 ? 6.107 4.661 -3.975 1.00 98.19 72 VAL A CA 1
ATOM 554 C C . VAL A 1 72 ? 6.338 4.967 -5.451 1.00 98.19 72 VAL A C 1
ATOM 556 O O . VAL A 1 72 ? 5.564 4.536 -6.307 1.00 98.19 72 VAL A O 1
ATOM 559 N N . THR A 1 73 ? 7.387 5.725 -5.757 1.00 96.75 73 THR A N 1
ATOM 560 C CA . THR A 1 73 ? 7.732 6.139 -7.130 1.00 96.75 73 THR A CA 1
ATOM 561 C C . THR A 1 73 ? 9.146 5.732 -7.539 1.00 96.75 73 THR A C 1
ATOM 563 O O . THR A 1 73 ? 9.550 5.996 -8.665 1.00 96.75 73 THR A O 1
ATOM 566 N N . SER A 1 74 ? 9.914 5.091 -6.654 1.00 95.81 74 SER A N 1
ATOM 567 C CA . SER A 1 74 ? 11.248 4.576 -6.965 1.00 95.81 74 SER A CA 1
ATOM 568 C C . SER A 1 74 ? 11.621 3.410 -6.047 1.00 95.81 74 SER A C 1
ATOM 570 O O . SER A 1 74 ? 11.047 3.260 -4.973 1.00 95.81 74 SER A O 1
ATOM 572 N N . PHE A 1 75 ? 12.605 2.605 -6.454 1.00 95.88 75 PHE A N 1
ATOM 573 C CA . PHE A 1 75 ? 13.148 1.502 -5.647 1.00 95.88 75 PHE A CA 1
ATOM 574 C C . PHE A 1 75 ? 14.101 1.951 -4.528 1.00 95.88 75 PHE A C 1
ATOM 576 O O . PHE A 1 75 ? 14.640 1.108 -3.818 1.00 95.88 75 PHE A O 1
ATOM 583 N N . THR A 1 76 ? 14.398 3.247 -4.423 1.00 91.56 76 THR A N 1
ATOM 584 C CA . THR A 1 76 ? 15.420 3.787 -3.508 1.00 91.56 76 THR A CA 1
ATOM 585 C C . THR A 1 76 ? 14.858 4.779 -2.501 1.00 91.56 76 THR A C 1
ATOM 587 O O . THR A 1 76 ? 15.607 5.309 -1.689 1.00 91.56 76 THR A O 1
ATOM 590 N N . THR A 1 77 ? 13.567 5.083 -2.591 1.00 88.38 77 THR A N 1
ATOM 591 C CA . THR A 1 77 ? 12.881 6.046 -1.731 1.00 88.38 77 THR A CA 1
ATOM 592 C C . THR A 1 77 ? 11.814 5.336 -0.931 1.00 88.38 77 THR A C 1
ATOM 594 O O . THR A 1 77 ? 11.048 4.558 -1.505 1.00 88.38 77 THR A O 1
ATOM 597 N N . ASP A 1 78 ? 11.712 5.690 0.342 1.00 92.12 78 ASP A N 1
ATOM 598 C CA . ASP A 1 78 ? 10.668 5.188 1.226 1.00 92.12 78 ASP A CA 1
ATOM 599 C C . ASP A 1 78 ? 9.265 5.544 0.718 1.00 92.12 78 ASP A C 1
ATOM 601 O O . ASP A 1 78 ? 9.063 6.475 -0.078 1.00 92.12 78 ASP A O 1
ATOM 605 N N . ALA A 1 79 ? 8.271 4.801 1.199 1.00 96.31 79 ALA A N 1
ATOM 606 C CA . ALA A 1 79 ? 6.883 5.087 0.896 1.00 96.31 79 ALA A CA 1
ATOM 607 C C . ALA A 1 79 ? 6.459 6.427 1.509 1.00 96.31 79 ALA A C 1
ATOM 609 O O . ALA A 1 79 ? 6.642 6.701 2.695 1.00 96.31 79 ALA A O 1
ATOM 610 N N . HIS A 1 80 ? 5.819 7.267 0.700 1.00 97.62 80 HIS A N 1
ATOM 611 C CA . HIS A 1 80 ? 5.228 8.505 1.185 1.00 97.62 80 HIS A CA 1
ATOM 612 C C . HIS A 1 80 ? 3.783 8.262 1.621 1.00 97.62 80 HIS A C 1
ATOM 614 O O . HIS A 1 80 ? 2.975 7.775 0.829 1.00 97.62 80 HIS A O 1
ATOM 620 N N . PHE A 1 81 ? 3.438 8.668 2.843 1.00 97.56 81 PHE A N 1
ATOM 621 C CA . PHE A 1 81 ? 2.099 8.526 3.416 1.00 97.56 81 PHE A CA 1
ATOM 622 C C . PHE A 1 81 ? 1.394 9.879 3.568 1.00 97.56 81 PHE A C 1
ATOM 624 O O . PHE A 1 81 ? 2.007 10.882 3.928 1.00 97.56 81 PHE A O 1
ATOM 631 N N . LYS A 1 82 ? 0.080 9.916 3.323 1.00 97.69 82 LYS A N 1
ATOM 632 C CA . LYS A 1 82 ? -0.770 11.103 3.511 1.00 97.69 82 LYS A CA 1
ATOM 633 C C . LYS A 1 82 ? -2.157 10.709 4.007 1.00 97.69 82 LYS A C 1
ATOM 635 O O . LYS A 1 82 ? -2.680 9.673 3.620 1.00 97.69 82 LYS A O 1
ATOM 640 N N . GLY A 1 83 ? -2.791 11.572 4.792 1.00 96.06 83 GLY A N 1
ATOM 641 C CA . GLY A 1 83 ? -4.157 11.381 5.279 1.00 96.06 83 GLY A CA 1
ATOM 642 C C . GLY A 1 83 ? -4.206 11.276 6.795 1.00 96.06 83 GLY A C 1
ATOM 643 O O . GLY A 1 83 ? -3.194 11.439 7.476 1.00 96.06 83 GLY A O 1
ATOM 644 N N . THR A 1 84 ? -5.401 11.039 7.319 1.00 94.25 84 THR A N 1
ATOM 645 C CA . THR A 1 84 ? -5.637 10.886 8.752 1.00 94.25 84 THR A CA 1
ATOM 646 C C . THR A 1 84 ? -6.370 9.580 9.004 1.00 94.25 84 THR A C 1
ATOM 648 O O . THR A 1 84 ? -7.489 9.370 8.540 1.00 94.25 84 THR A O 1
ATOM 651 N N . MET A 1 85 ? -5.733 8.699 9.770 1.00 95.38 85 MET A N 1
ATOM 652 C CA . MET A 1 85 ? -6.332 7.470 10.271 1.00 95.38 85 MET A CA 1
ATOM 653 C C . MET A 1 85 ? -6.008 7.342 11.753 1.00 95.38 85 MET A C 1
ATOM 655 O O . MET A 1 85 ? -4.860 7.528 12.153 1.00 95.38 85 MET A O 1
ATOM 659 N N . ALA A 1 86 ? -7.012 7.054 12.577 1.00 93.50 86 ALA A N 1
ATOM 660 C CA . ALA A 1 86 ? -6.846 7.076 14.025 1.00 93.50 86 ALA A CA 1
ATOM 661 C C . ALA A 1 86 ? -7.605 5.950 14.728 1.00 93.50 86 ALA A C 1
ATOM 663 O O . ALA A 1 86 ? -8.562 5.379 14.212 1.00 93.50 86 ALA A O 1
ATOM 664 N N . GLY A 1 87 ? -7.192 5.660 15.959 1.00 94.25 87 GLY A N 1
ATOM 665 C CA . GLY A 1 87 ? -7.846 4.669 16.803 1.00 94.25 87 GLY A CA 1
ATOM 666 C C . GLY A 1 87 ? -7.514 3.226 16.429 1.00 94.25 87 GLY A C 1
ATOM 667 O O . GLY A 1 87 ? -6.469 2.931 15.842 1.00 94.25 87 GLY A O 1
ATOM 668 N N . SER A 1 88 ? -8.399 2.326 16.856 1.00 96.31 88 SER A N 1
ATOM 669 C CA . SER A 1 88 ? -8.253 0.880 16.715 1.00 96.31 88 SER A CA 1
ATOM 670 C C . SER A 1 88 ? -9.232 0.339 15.676 1.00 96.31 88 SER A C 1
ATOM 672 O O . SER A 1 88 ? -10.414 0.686 15.689 1.00 96.31 88 SER A O 1
ATOM 674 N N . LEU A 1 89 ? -8.728 -0.489 14.766 1.00 96.06 89 LEU A N 1
ATOM 675 C CA . LEU A 1 89 ? -9.380 -0.896 13.528 1.00 96.06 89 LEU A CA 1
ATOM 676 C C . LEU A 1 89 ? -9.608 -2.408 13.558 1.00 96.06 89 LEU A C 1
ATOM 678 O O . LEU A 1 89 ? -8.671 -3.176 13.767 1.00 96.06 89 LEU A O 1
ATOM 682 N N . LYS A 1 90 ? -10.845 -2.854 13.330 1.00 97.06 90 LYS A N 1
ATOM 683 C CA . LYS A 1 90 ? -11.158 -4.282 13.114 1.00 97.06 90 LYS A CA 1
ATOM 684 C C . LYS A 1 90 ? -11.207 -4.653 11.638 1.00 97.06 90 LYS A C 1
ATOM 686 O O . LYS A 1 90 ? -10.999 -5.813 11.295 1.00 97.06 90 LYS A O 1
ATOM 691 N N . GLN A 1 91 ? -11.495 -3.671 10.791 1.00 97.19 91 GLN A N 1
ATOM 692 C CA . GLN A 1 91 ? -11.661 -3.836 9.357 1.00 97.19 91 GLN A CA 1
ATOM 693 C C . GLN A 1 91 ? -11.144 -2.597 8.627 1.00 97.19 91 GLN A C 1
ATOM 695 O O . GLN A 1 91 ? -11.207 -1.490 9.169 1.00 97.19 91 GLN A O 1
ATOM 700 N N . ALA A 1 92 ? -10.653 -2.791 7.409 1.00 97.75 92 ALA A N 1
ATOM 701 C CA . ALA A 1 92 ? -10.284 -1.724 6.487 1.00 97.75 92 ALA A CA 1
ATOM 702 C C . ALA A 1 92 ? -10.439 -2.204 5.038 1.00 97.75 92 ALA A C 1
ATOM 704 O O . ALA A 1 92 ? -10.382 -3.401 4.770 1.00 97.75 92 ALA A O 1
ATOM 705 N N . GLU A 1 93 ? -10.607 -1.278 4.103 1.00 98.50 93 GLU A N 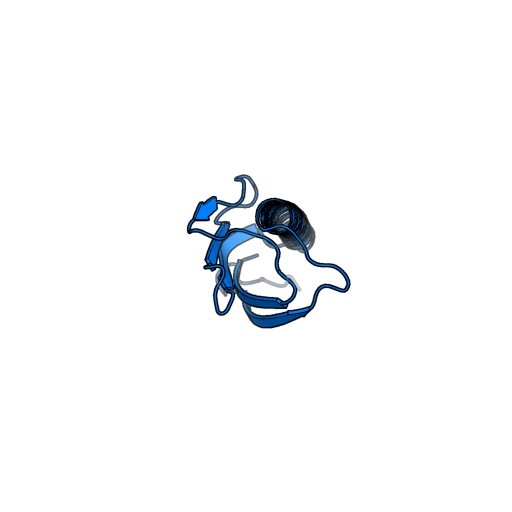1
ATOM 706 C CA . GLU A 1 93 ? -10.530 -1.555 2.668 1.00 98.50 93 GLU A CA 1
ATOM 707 C C . GLU A 1 93 ? -9.184 -1.045 2.150 1.00 98.50 93 GLU A C 1
ATOM 709 O O . GLU A 1 93 ? -8.875 0.136 2.320 1.00 98.50 93 GLU A O 1
ATOM 714 N N . LEU A 1 94 ? -8.390 -1.922 1.533 1.00 98.31 94 LEU A N 1
ATOM 715 C CA . LEU A 1 94 ? -7.149 -1.582 0.844 1.00 98.31 94 LEU A CA 1
ATOM 716 C C . LEU A 1 94 ? -7.407 -1.581 -0.660 1.00 98.31 94 LEU A C 1
ATOM 718 O O . LEU A 1 94 ? -7.763 -2.602 -1.229 1.00 98.31 94 LEU A O 1
ATOM 722 N N . THR A 1 95 ? -7.168 -0.455 -1.318 1.00 98.50 95 THR A N 1
ATOM 723 C CA . THR A 1 95 ? -7.041 -0.385 -2.776 1.00 98.50 95 THR A CA 1
ATOM 724 C C . THR A 1 95 ? -5.580 -0.146 -3.125 1.00 98.50 95 THR A C 1
ATOM 726 O O . THR A 1 95 ? -4.953 0.724 -2.523 1.00 98.50 95 THR A O 1
ATOM 729 N N . ILE A 1 96 ? -5.040 -0.876 -4.098 1.00 98.31 96 ILE A N 1
ATOM 730 C CA . ILE A 1 96 ? -3.672 -0.711 -4.594 1.00 98.31 96 ILE A CA 1
ATOM 731 C C . ILE A 1 96 ? -3.657 -0.705 -6.123 1.00 98.31 96 ILE A C 1
ATOM 733 O O . ILE A 1 96 ? -4.360 -1.483 -6.759 1.00 98.31 96 ILE A O 1
ATOM 737 N N . ASN A 1 97 ? -2.851 0.179 -6.700 1.00 98.44 97 ASN A N 1
ATOM 738 C CA . ASN A 1 97 ? -2.563 0.275 -8.125 1.00 98.44 97 ASN A CA 1
ATOM 739 C C . ASN A 1 97 ? -1.047 0.295 -8.303 1.00 98.44 97 ASN A C 1
ATOM 741 O O . ASN A 1 97 ? -0.358 1.082 -7.651 1.00 98.44 97 ASN A O 1
ATOM 745 N N . VAL A 1 98 ? -0.537 -0.557 -9.180 1.00 98.31 98 VAL A N 1
ATOM 746 C CA . VAL A 1 98 ? 0.885 -0.742 -9.450 1.00 98.31 98 VAL A CA 1
ATOM 747 C C . VAL A 1 98 ? 1.108 -0.624 -10.947 1.00 98.31 98 VAL A C 1
ATOM 749 O O . VAL A 1 98 ? 0.441 -1.294 -11.729 1.00 98.31 98 VAL A O 1
ATOM 752 N N . ILE A 1 99 ? 2.059 0.217 -11.332 1.00 97.38 99 ILE A N 1
ATOM 753 C CA . ILE A 1 99 ? 2.587 0.318 -12.688 1.00 97.38 99 ILE A CA 1
ATOM 754 C C . ILE A 1 99 ? 4.102 0.197 -12.598 1.00 97.38 99 ILE A C 1
ATOM 756 O O . ILE A 1 99 ? 4.747 1.008 -11.925 1.00 97.38 99 ILE A O 1
ATOM 760 N N . VAL A 1 100 ? 4.661 -0.792 -13.285 1.00 97.31 100 VAL A N 1
ATOM 761 C CA . VAL A 1 100 ? 6.104 -1.062 -13.346 1.00 97.31 100 VAL A CA 1
ATOM 762 C C . VAL A 1 100 ? 6.541 -1.355 -14.779 1.00 97.31 100 VAL A C 1
ATOM 764 O O . VAL A 1 100 ? 5.720 -1.713 -15.621 1.00 97.31 100 VAL A O 1
ATOM 767 N N . TYR A 1 101 ? 7.837 -1.209 -15.038 1.00 95.56 101 TYR A N 1
ATOM 768 C CA . TYR A 1 101 ? 8.492 -1.523 -16.309 1.00 95.56 101 TYR A CA 1
ATOM 769 C C . TYR A 1 101 ? 9.767 -2.321 -16.029 1.00 95.56 101 TYR A C 1
ATOM 771 O O . TYR A 1 101 ? 10.382 -2.131 -14.973 1.00 95.56 101 TYR A O 1
ATOM 779 N N . GLY A 1 102 ? 10.198 -3.159 -16.969 1.00 82.69 102 GLY A N 1
ATOM 780 C CA . GLY A 1 102 ? 11.433 -3.941 -16.854 1.00 82.69 102 GLY A CA 1
ATOM 781 C C . GLY A 1 102 ? 11.450 -5.116 -17.801 1.00 82.69 102 GLY A C 1
ATOM 782 O O . GLY A 1 102 ? 10.565 -5.979 -17.635 1.00 82.69 102 GLY A O 1
#